Protein AF-A0A1U9VIG8-F1 (afdb_monomer)

Secondary structure (DSSP, 8-state):
-GGGHHHHHHHHHHHHHHHHHHTTTTGGGG--TTS---GGGGGGS-SS--TTHHHHTTSS-GGGSSSHHHHHHHHHHHHHHSTTHHHHHTTT-EE--TTT-EEEEEEEETTEEEEEEESSSEEEEEEETTEEEEEEPPEE----

Solvent-accessible surface area (backbone atoms only — not comparable to full-atom values): 7941 Å² total; per-residue (Å²): 99,72,88,54,42,66,59,51,52,52,53,45,51,52,44,28,52,46,25,64,76,74,35,33,87,57,54,56,79,58,35,49,98,75,33,38,59,49,80,92,52,36,42,42,33,52,90,90,50,42,34,46,41,34,28,74,72,63,77,40,65,54,77,32,60,76,41,75,69,39,33,43,52,37,24,26,50,36,27,68,75,36,42,22,34,22,48,44,40,71,82,60,28,41,76,67,50,77,89,57,48,42,81,77,44,80,45,81,55,101,66,37,39,37,42,33,34,42,45,85,47,39,35,40,39,38,38,38,95,90,47,76,47,78,48,66,55,45,72,28,81,78,86,126

Organism: NCBI:txid1944648

Foldseek 3Di:
DAVCQVVLVVVVVVQLVCQLPPNLLCQQVQADPQQAGPPVCCQLDDPPDHLQCCLVVPVDPVCCVVDPVSSSVSSSVSSNVQGSVSVQAPPVADEDDVVQKDWPDADDDPAWTWTWMDGPKIWTWIAHPVGTDIDMHDHYHDPD

InterPro domains:
  IPR055762 Protein of unknown function DUF7338 [PF24027] (2-139)

Nearest PDB structures (foldseek):
  6cad-assembly1_A  TM=4.623E-01  e=8.131E-01  Homo sapiens
  8bgm-assembly2_C  TM=2.753E-01  e=4.575E+00  Paraclostridium bifermentans
  8bgm-assembly1_A  TM=3.068E-01  e=9.017E+00  Paraclostridium bifermentans

Mean predicted aligned error: 4.52 Å

Structure (mmCIF, N/CA/C/O backbone):
data_AF-A0A1U9VIG8-F1
#
_entry.id   AF-A0A1U9VIG8-F1
#
loop_
_atom_site.group_PDB
_atom_site.id
_atom_site.type_symbol
_atom_site.label_atom_id
_atom_site.label_alt_id
_atom_site.label_comp_id
_atom_site.label_asym_id
_atom_site.label_entity_id
_atom_site.label_seq_id
_atom_site.pdbx_PDB_ins_code
_atom_site.Cartn_x
_atom_site.Cartn_y
_atom_site.Cartn_z
_atom_site.occupancy
_atom_site.B_iso_or_equiv
_atom_site.auth_seq_id
_atom_site.auth_comp_id
_atom_site.auth_asym_id
_atom_site.auth_atom_id
_at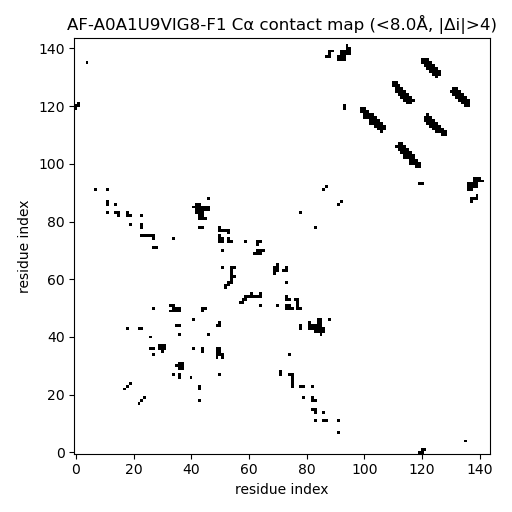om_site.pdbx_PDB_model_num
ATOM 1 N N . MET A 1 1 ? 6.370 3.040 -20.674 1.00 68.81 1 MET A N 1
ATOM 2 C CA . MET A 1 1 ? 6.014 3.049 -19.236 1.00 68.81 1 MET A CA 1
ATOM 3 C C . MET A 1 1 ? 7.097 3.664 -18.353 1.00 68.81 1 MET A C 1
ATOM 5 O O . MET A 1 1 ? 6.769 4.534 -17.566 1.00 68.81 1 MET A O 1
ATOM 9 N N . VAL A 1 2 ? 8.384 3.326 -18.514 1.00 77.25 2 VAL A N 1
ATOM 10 C CA . VAL A 1 2 ? 9.472 3.877 -17.665 1.00 77.25 2 VAL A CA 1
ATOM 11 C C . VAL A 1 2 ? 9.514 5.417 -17.613 1.00 77.25 2 VAL A C 1
ATOM 13 O O . VAL A 1 2 ? 9.652 5.980 -16.534 1.00 77.25 2 VAL A O 1
ATOM 16 N N . ILE A 1 3 ? 9.311 6.107 -18.744 1.00 83.38 3 ILE A N 1
ATOM 17 C CA . ILE A 1 3 ? 9.362 7.584 -18.818 1.00 83.38 3 ILE A CA 1
ATOM 18 C C . ILE 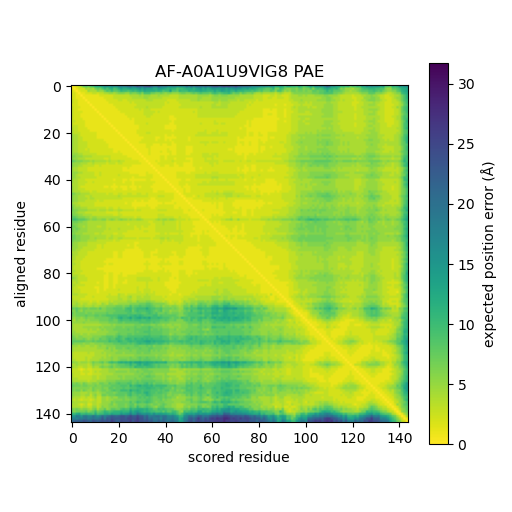A 1 3 ? 8.262 8.258 -17.978 1.00 83.38 3 ILE A C 1
ATOM 20 O O . ILE A 1 3 ? 8.490 9.332 -17.432 1.00 83.38 3 ILE A O 1
ATOM 24 N N . VAL A 1 4 ? 7.089 7.629 -17.830 1.00 87.31 4 VAL A N 1
ATOM 25 C CA . VAL A 1 4 ? 5.983 8.188 -17.028 1.00 87.31 4 VAL A CA 1
ATOM 26 C C . VAL A 1 4 ? 6.103 7.864 -15.537 1.00 87.31 4 VAL A C 1
ATOM 28 O O . VAL A 1 4 ? 5.344 8.408 -14.738 1.00 87.31 4 VAL A O 1
ATOM 31 N N . TYR A 1 5 ? 7.074 7.032 -15.136 1.00 89.12 5 TYR A N 1
ATOM 32 C CA . TYR A 1 5 ? 7.259 6.630 -13.740 1.00 89.12 5 TYR A CA 1
ATOM 33 C C . TYR A 1 5 ? 7.363 7.813 -12.771 1.00 89.12 5 TYR A C 1
ATOM 35 O O . TYR A 1 5 ? 6.666 7.785 -11.760 1.00 89.12 5 TYR A O 1
ATOM 43 N N . PRO A 1 6 ? 8.145 8.882 -13.045 1.00 92.12 6 PRO A N 1
ATOM 44 C CA . PRO A 1 6 ? 8.243 10.003 -12.112 1.00 92.12 6 PRO A CA 1
ATOM 45 C C . PRO A 1 6 ? 6.900 10.708 -11.884 1.00 92.12 6 PRO A C 1
ATOM 47 O O . PRO A 1 6 ? 6.611 11.132 -10.767 1.00 92.12 6 PRO A O 1
ATOM 50 N N . ALA A 1 7 ? 6.050 10.787 -12.914 1.00 93.38 7 ALA A N 1
ATOM 51 C CA . ALA A 1 7 ? 4.706 11.340 -12.779 1.00 93.38 7 ALA A CA 1
ATOM 52 C C . ALA A 1 7 ? 3.810 10.439 -11.911 1.00 93.38 7 ALA A C 1
ATOM 54 O O . ALA A 1 7 ? 3.068 10.945 -11.073 1.00 93.38 7 ALA A O 1
ATOM 55 N N . TYR A 1 8 ? 3.917 9.112 -12.049 1.00 93.31 8 TYR A N 1
ATOM 56 C CA . TYR A 1 8 ? 3.205 8.160 -11.187 1.00 93.31 8 TYR A CA 1
ATOM 57 C C . TYR A 1 8 ? 3.703 8.188 -9.744 1.00 93.31 8 TYR A C 1
ATOM 59 O O . TYR A 1 8 ? 2.888 8.135 -8.829 1.00 93.31 8 TYR A O 1
ATOM 67 N N . VAL A 1 9 ? 5.010 8.349 -9.526 1.00 93.31 9 VAL A N 1
ATOM 68 C CA . VAL A 1 9 ? 5.575 8.557 -8.187 1.00 93.31 9 VAL A CA 1
ATOM 69 C C . VAL A 1 9 ? 4.989 9.819 -7.562 1.00 93.31 9 VAL A C 1
ATOM 71 O O . VAL A 1 9 ? 4.522 9.768 -6.429 1.00 93.31 9 VAL A O 1
ATOM 74 N N . LEU A 1 10 ? 4.942 10.935 -8.294 1.00 95.25 10 LEU A N 1
ATOM 75 C CA . LEU A 1 10 ? 4.340 12.166 -7.784 1.00 95.25 10 LEU A CA 1
ATOM 76 C C . LEU A 1 10 ? 2.849 11.980 -7.460 1.00 95.25 10 LEU A C 1
ATOM 78 O O . LEU A 1 10 ? 2.407 12.378 -6.386 1.00 95.25 10 LEU A O 1
ATOM 82 N N . ALA A 1 11 ? 2.082 11.339 -8.346 1.00 95.88 11 ALA A N 1
ATOM 83 C CA . ALA A 1 11 ? 0.668 11.049 -8.109 1.00 95.88 11 ALA A CA 1
ATOM 84 C C . ALA A 1 11 ? 0.451 10.145 -6.879 1.00 95.88 11 ALA A C 1
ATOM 86 O O . ALA A 1 11 ? -0.439 10.411 -6.073 1.00 95.88 11 ALA A O 1
ATOM 87 N N . SER A 1 12 ? 1.282 9.114 -6.706 1.00 95.56 12 SER A N 1
ATOM 88 C CA . SER A 1 12 ? 1.273 8.219 -5.541 1.00 95.56 12 SER A CA 1
ATOM 89 C C . SER A 1 12 ? 1.616 8.964 -4.247 1.00 95.56 12 SER A C 1
ATOM 91 O O . SER A 1 12 ? 0.908 8.827 -3.249 1.00 95.56 12 SER A O 1
ATOM 93 N N . LEU A 1 13 ? 2.634 9.833 -4.261 1.00 96.31 13 LEU A N 1
ATOM 94 C CA . LEU A 1 13 ? 3.012 10.648 -3.102 1.00 96.31 13 LEU A CA 1
ATOM 95 C C . LEU A 1 13 ? 1.908 11.635 -2.706 1.00 96.31 13 LEU A C 1
ATOM 97 O O . LEU A 1 13 ? 1.630 11.791 -1.518 1.00 96.31 13 LEU A O 1
ATOM 101 N N . LEU A 1 14 ? 1.249 12.270 -3.678 1.00 98.00 14 LEU A N 1
ATOM 102 C CA 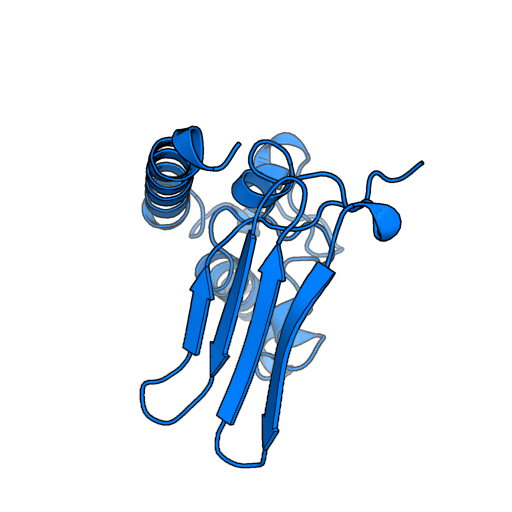. LEU A 1 14 ? 0.116 13.162 -3.419 1.00 98.00 14 LEU A CA 1
ATOM 103 C C . LEU A 1 14 ? -1.076 12.403 -2.823 1.00 98.00 14 LEU A C 1
ATOM 105 O O . LEU A 1 14 ? -1.665 12.865 -1.847 1.00 98.00 14 LEU A O 1
ATOM 109 N N . ALA A 1 15 ? -1.401 11.223 -3.356 1.00 97.81 15 ALA A N 1
ATOM 110 C CA . ALA A 1 15 ? -2.460 10.374 -2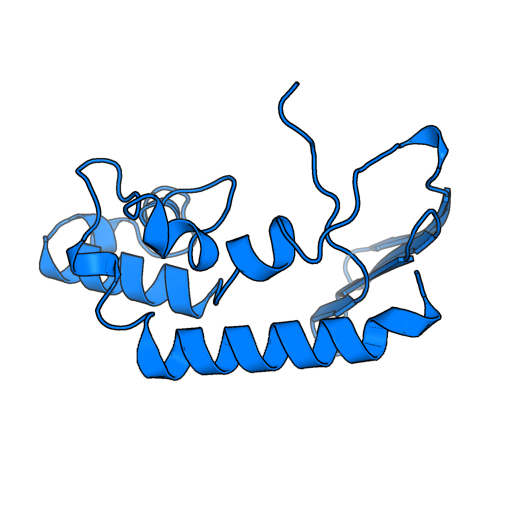.812 1.00 97.81 15 ALA A CA 1
ATOM 111 C C . ALA A 1 15 ? -2.122 9.849 -1.409 1.00 97.81 15 ALA A C 1
ATOM 113 O O . ALA A 1 15 ? -2.982 9.843 -0.531 1.00 97.81 15 ALA A O 1
ATOM 114 N N . THR A 1 16 ? -0.862 9.477 -1.173 1.00 97.69 16 THR A N 1
ATOM 115 C CA . THR A 1 16 ? -0.348 9.080 0.143 1.00 97.69 16 THR A CA 1
ATOM 116 C C . THR A 1 16 ? -0.493 10.218 1.145 1.00 97.69 16 THR A C 1
ATOM 118 O O . THR A 1 16 ? -1.050 10.020 2.224 1.00 97.69 16 THR A O 1
ATOM 121 N N . LEU A 1 17 ? -0.048 11.425 0.786 1.00 98.38 17 LEU A N 1
ATOM 122 C CA . LEU A 1 17 ? -0.170 12.607 1.635 1.00 98.38 17 LEU A CA 1
ATOM 123 C C . LEU A 1 17 ? -1.639 12.906 1.954 1.00 98.38 17 LEU A C 1
ATOM 125 O O . LEU A 1 17 ? -1.987 13.118 3.115 1.00 98.38 17 LEU A O 1
ATOM 129 N N . PHE A 1 18 ? -2.507 12.864 0.941 1.00 98.44 18 PHE A N 1
ATOM 130 C CA . PHE A 1 18 ? -3.943 13.033 1.125 1.00 98.44 18 PHE A CA 1
ATOM 131 C C . PHE A 1 18 ? -4.527 11.969 2.064 1.00 98.44 18 PHE A C 1
ATOM 133 O O . PHE A 1 18 ? -5.251 12.315 2.992 1.00 98.44 18 PHE A O 1
ATOM 140 N N . ALA A 1 19 ? -4.176 10.693 1.894 1.00 98.31 19 ALA A N 1
ATOM 141 C CA . ALA A 1 19 ? -4.655 9.615 2.755 1.00 98.31 19 ALA A CA 1
ATOM 142 C C . ALA A 1 19 ? -4.237 9.822 4.220 1.00 98.31 19 ALA A C 1
ATOM 144 O O . ALA A 1 19 ? -5.074 9.799 5.124 1.00 98.31 19 ALA A O 1
ATOM 145 N N . VAL A 1 20 ? -2.951 10.096 4.445 1.00 98.25 20 VAL A N 1
ATOM 146 C CA . VAL A 1 20 ? -2.341 10.290 5.770 1.00 98.25 20 VAL A CA 1
ATOM 147 C C . VAL A 1 20 ? -2.953 11.478 6.515 1.00 98.25 20 VAL A C 1
ATOM 149 O O . VAL A 1 20 ? -3.180 11.383 7.722 1.00 98.25 20 VAL A O 1
ATOM 152 N N . VAL A 1 21 ? -3.229 12.583 5.817 1.00 98.38 21 VAL A N 1
ATOM 153 C CA . VAL A 1 21 ? -3.747 13.820 6.427 1.00 98.38 21 VAL A CA 1
ATOM 154 C C . VAL A 1 21 ? -5.272 13.810 6.534 1.00 98.38 21 VAL A C 1
ATOM 156 O O . VAL A 1 21 ? -5.827 14.215 7.555 1.00 98.38 21 VAL A O 1
ATOM 159 N N . ALA A 1 22 ? -5.964 13.361 5.490 1.00 98.19 22 ALA A N 1
ATOM 160 C CA . ALA A 1 22 ? -7.390 13.608 5.325 1.00 98.19 22 ALA A CA 1
ATOM 161 C C . ALA A 1 22 ? -8.277 12.374 5.494 1.00 98.19 22 ALA A C 1
ATOM 163 O O . ALA A 1 22 ? -9.480 12.565 5.617 1.00 98.19 22 ALA A O 1
ATOM 164 N N . VAL A 1 23 ? -7.750 11.142 5.491 1.00 98.38 23 VAL A N 1
ATOM 165 C CA . VAL A 1 23 ? -8.587 9.923 5.414 1.00 98.38 23 VAL A CA 1
ATOM 166 C C . VAL A 1 23 ? -8.320 8.934 6.548 1.00 98.38 23 VAL A C 1
ATOM 168 O O . VAL A 1 23 ? -9.256 8.489 7.216 1.00 98.38 23 VAL A O 1
ATOM 171 N N . ASN A 1 24 ? -7.055 8.591 6.792 1.00 98.50 24 ASN A N 1
ATOM 172 C CA . ASN A 1 24 ? -6.664 7.432 7.600 1.00 98.50 24 ASN A CA 1
ATOM 173 C C . ASN A 1 24 ? -7.190 7.454 9.044 1.00 98.50 24 ASN A C 1
ATOM 175 O O . ASN A 1 24 ? -7.412 6.398 9.633 1.00 98.50 24 ASN A O 1
ATOM 179 N N . TRP A 1 25 ? -7.396 8.641 9.615 1.00 97.94 25 TRP A N 1
ATOM 180 C CA . TRP A 1 25 ? -7.791 8.804 11.012 1.00 97.94 25 TRP A CA 1
ATOM 181 C C . TRP A 1 25 ? -9.298 8.646 11.266 1.00 97.94 25 TRP A C 1
ATOM 183 O O . TRP A 1 25 ? -9.670 8.414 12.411 1.00 97.94 25 TRP A O 1
ATOM 193 N N . TRP A 1 26 ? -10.167 8.730 10.247 1.00 98.38 26 TRP A N 1
ATOM 194 C CA . TRP A 1 26 ? -11.624 8.565 10.419 1.00 98.38 26 TRP A CA 1
ATOM 195 C C . TRP A 1 26 ? -12.233 7.458 9.564 1.00 98.38 26 TRP A C 1
ATOM 197 O O . TRP A 1 26 ? -13.232 6.871 9.978 1.00 98.38 26 TRP A O 1
ATOM 207 N N . ALA A 1 27 ? -11.652 7.136 8.403 1.00 98.38 27 ALA A N 1
ATOM 208 C CA . ALA A 1 27 ? -12.200 6.132 7.490 1.00 98.38 27 ALA A CA 1
ATOM 209 C C . ALA A 1 27 ? -12.556 4.793 8.170 1.00 98.38 27 ALA A C 1
ATOM 211 O O . ALA A 1 27 ? -13.616 4.246 7.850 1.00 98.38 27 ALA A O 1
ATOM 212 N N . PRO A 1 28 ? -11.785 4.286 9.158 1.00 98.38 28 PRO A N 1
ATOM 213 C CA . PRO A 1 28 ? -12.126 3.048 9.859 1.00 98.38 28 PRO A CA 1
ATOM 214 C C . PRO A 1 28 ? -13.471 3.038 10.600 1.00 98.38 28 PRO A C 1
ATOM 216 O O . PRO A 1 28 ? -13.970 1.955 10.907 1.00 98.38 28 PRO A O 1
ATOM 219 N N . LEU A 1 29 ? -14.077 4.202 10.871 1.00 98.25 29 LEU A N 1
ATOM 220 C CA . LEU A 1 29 ? -15.439 4.301 11.421 1.00 98.25 29 LEU A CA 1
ATOM 221 C C . LEU A 1 29 ? -16.501 3.750 10.461 1.00 98.25 29 LEU A C 1
ATOM 223 O O . LEU A 1 29 ? -17.598 3.412 10.889 1.00 98.25 29 LEU A O 1
ATOM 227 N N . THR A 1 30 ? -16.182 3.671 9.169 1.00 98.19 30 THR A N 1
ATOM 228 C CA . THR A 1 30 ? -17.097 3.223 8.110 1.00 98.19 30 THR A CA 1
ATOM 229 C C . THR A 1 30 ? -16.931 1.748 7.747 1.00 98.19 30 THR A C 1
ATOM 231 O O . THR A 1 30 ? -17.600 1.269 6.833 1.00 98.19 30 THR A O 1
ATOM 234 N N . CYS A 1 31 ? -16.025 1.031 8.421 1.00 97.44 31 CYS A N 1
ATOM 235 C CA . CYS A 1 31 ? -15.788 -0.379 8.144 1.00 97.44 31 CYS A CA 1
ATOM 236 C C . CYS A 1 31 ? -17.013 -1.236 8.467 1.00 97.44 31 CYS A C 1
ATOM 238 O O . CYS A 1 31 ? -17.664 -1.044 9.493 1.00 97.44 31 CYS A O 1
ATOM 240 N N . ASP A 1 32 ? -17.238 -2.249 7.638 1.00 97.38 32 ASP A N 1
ATOM 241 C CA . ASP A 1 32 ? -18.167 -3.333 7.940 1.00 97.38 32 ASP A CA 1
ATOM 242 C C . ASP A 1 32 ? -17.630 -4.280 9.042 1.00 97.38 32 ASP A C 1
ATOM 244 O O . ASP A 1 32 ? -16.524 -4.118 9.587 1.00 97.38 32 ASP A O 1
ATOM 248 N N . ASP A 1 33 ? -18.410 -5.319 9.344 1.00 95.31 33 ASP A N 1
ATOM 249 C CA . ASP A 1 33 ? -18.078 -6.343 10.343 1.00 95.31 33 ASP A CA 1
ATOM 250 C C . ASP A 1 33 ? -16.827 -7.167 9.995 1.00 95.31 33 ASP A C 1
ATOM 252 O O . ASP A 1 33 ? -16.196 -7.755 10.876 1.00 95.31 33 ASP A O 1
ATOM 256 N N . GLN A 1 34 ? -16.426 -7.188 8.722 1.00 96.00 34 GLN A N 1
ATOM 257 C CA . GLN A 1 34 ? -15.220 -7.862 8.236 1.00 96.00 34 GLN A CA 1
ATOM 258 C C . GLN A 1 34 ? -13.985 -6.941 8.243 1.00 96.00 34 GLN A C 1
ATOM 260 O O . GLN A 1 34 ? -12.892 -7.361 7.851 1.00 96.00 34 GLN A O 1
ATOM 265 N N . GLY A 1 35 ? -14.131 -5.693 8.704 1.00 97.25 35 GLY A N 1
ATOM 266 C CA . GLY A 1 35 ? -13.047 -4.711 8.778 1.00 97.25 35 GLY A CA 1
ATOM 267 C C . GLY A 1 35 ? -12.742 -4.056 7.437 1.00 97.25 35 GLY A C 1
ATOM 268 O O . GLY A 1 35 ? -11.623 -3.607 7.198 1.00 97.25 35 GLY A O 1
ATOM 269 N N . ASN A 1 36 ? -13.726 -4.026 6.553 1.00 98.38 36 ASN A N 1
ATOM 270 C CA . ASN A 1 36 ? -13.598 -3.691 5.151 1.00 98.38 36 ASN A CA 1
ATOM 271 C C . ASN A 1 36 ? -14.249 -2.317 4.895 1.00 98.38 36 ASN A C 1
ATOM 273 O O . ASN A 1 36 ? -15.378 -2.073 5.312 1.00 98.38 36 ASN A O 1
ATOM 277 N N . LEU A 1 37 ? -13.545 -1.403 4.220 1.00 98.38 37 LEU A N 1
ATOM 278 C CA . LEU A 1 37 ? -14.059 -0.071 3.880 1.00 98.38 37 LEU A CA 1
ATOM 279 C C . LEU A 1 37 ? -15.171 -0.150 2.815 1.00 98.38 37 LEU A C 1
ATOM 281 O O . LEU A 1 37 ? -15.177 -1.074 1.988 1.00 98.38 37 LEU A O 1
ATOM 285 N N . PRO A 1 38 ? -16.098 0.824 2.759 1.00 97.75 38 PRO A N 1
ATOM 286 C CA . PRO A 1 38 ? -17.085 0.894 1.688 1.00 97.75 38 PRO A CA 1
ATOM 287 C C . PRO A 1 38 ? -16.400 1.102 0.332 1.00 97.75 38 PRO A C 1
ATOM 289 O O . PRO A 1 38 ? -15.299 1.647 0.251 1.00 97.75 38 PRO A O 1
ATOM 292 N N . ARG A 1 39 ? -17.062 0.691 -0.759 1.00 95.75 39 ARG A N 1
ATOM 293 C CA . ARG A 1 39 ? -16.482 0.673 -2.120 1.00 95.75 39 ARG A CA 1
ATOM 294 C C . ARG A 1 39 ? -15.789 1.978 -2.527 1.00 95.75 39 ARG A C 1
ATOM 296 O O . ARG A 1 39 ? -14.711 1.935 -3.102 1.00 95.75 39 ARG A O 1
ATOM 303 N N . TRP A 1 40 ? -16.371 3.127 -2.201 1.00 95.75 40 TRP A N 1
ATOM 304 C CA . TRP A 1 40 ? -15.819 4.435 -2.565 1.00 95.75 40 TRP A CA 1
ATOM 305 C C . TRP A 1 40 ? -14.550 4.816 -1.779 1.00 95.75 40 TRP A C 1
ATOM 307 O O . TRP A 1 40 ? -13.783 5.650 -2.247 1.00 95.75 40 TRP A O 1
ATOM 317 N N . LEU A 1 41 ? -14.284 4.176 -0.634 1.00 97.56 41 LEU A N 1
ATOM 318 C CA . LEU A 1 41 ? -13.047 4.325 0.144 1.00 97.56 41 LEU A CA 1
ATOM 319 C C . LEU A 1 41 ? -12.024 3.220 -0.135 1.00 97.56 41 LEU A C 1
ATOM 321 O O . LEU A 1 41 ? -10.957 3.201 0.481 1.00 97.56 41 LEU A O 1
ATOM 325 N N . ARG A 1 42 ? -12.301 2.303 -1.069 1.00 95.75 42 ARG A N 1
ATOM 326 C CA . ARG A 1 42 ? -11.399 1.174 -1.317 1.00 95.75 42 ARG A CA 1
ATOM 327 C C . ARG A 1 42 ? -10.025 1.574 -1.804 1.00 95.75 42 ARG A C 1
ATOM 329 O O . ARG A 1 42 ? -9.077 0.858 -1.516 1.00 95.75 42 ARG A O 1
ATOM 336 N N . TRP A 1 43 ? -9.900 2.738 -2.434 1.00 96.38 43 TRP A N 1
ATOM 337 C CA . TRP A 1 43 ? -8.623 3.340 -2.827 1.00 96.38 43 TRP A CA 1
ATOM 338 C C . TRP A 1 43 ? -7.612 3.434 -1.676 1.00 96.38 43 TRP A C 1
ATOM 340 O O . TRP A 1 43 ? -6.407 3.392 -1.906 1.00 96.38 43 TRP A O 1
ATOM 350 N N . PHE A 1 44 ? -8.089 3.527 -0.434 1.00 97.38 44 PHE A N 1
ATOM 351 C CA . PHE A 1 44 ? -7.248 3.646 0.756 1.00 97.38 44 PHE A CA 1
ATOM 352 C C . PHE A 1 44 ? -6.962 2.311 1.436 1.00 97.38 44 PHE A C 1
ATOM 354 O O . PHE A 1 44 ? -6.110 2.246 2.315 1.00 97.38 44 PHE A O 1
ATOM 361 N N . GLN A 1 45 ? -7.648 1.247 1.027 1.00 97.12 45 GLN A N 1
ATOM 362 C CA . GLN A 1 45 ? -7.452 -0.083 1.571 1.00 97.12 45 GLN A CA 1
ATOM 363 C C . GLN A 1 45 ? -6.459 -0.890 0.728 1.00 97.12 45 GLN A C 1
ATOM 365 O O . GLN A 1 45 ? -6.357 -0.714 -0.484 1.00 97.12 45 GLN A O 1
ATOM 370 N N . THR A 1 46 ? -5.759 -1.819 1.373 1.00 95.25 46 THR A N 1
ATOM 371 C CA . THR A 1 46 ? -5.093 -2.955 0.725 1.00 95.25 46 THR A CA 1
ATOM 372 C C . THR A 1 46 ? -6.074 -3.765 -0.133 1.00 95.25 46 THR A C 1
ATOM 374 O O . THR A 1 46 ? -7.246 -3.910 0.217 1.00 95.25 46 THR A O 1
ATOM 377 N N . PHE A 1 47 ? -5.607 -4.286 -1.269 1.00 92.19 47 PHE A N 1
ATOM 378 C CA . PHE A 1 47 ? -6.458 -5.043 -2.199 1.00 92.19 47 PHE A CA 1
ATOM 379 C C . PHE A 1 47 ? -6.736 -6.476 -1.713 1.00 92.19 47 PHE A C 1
ATOM 381 O O . PHE A 1 47 ? -7.780 -7.039 -2.027 1.00 92.19 47 PHE A O 1
ATOM 388 N N . ASP A 1 48 ? -5.812 -7.035 -0.936 1.00 92.44 48 ASP A N 1
ATOM 389 C CA . ASP A 1 48 ? -5.728 -8.431 -0.498 1.00 92.44 48 ASP A CA 1
ATOM 390 C C . ASP A 1 48 ? -6.120 -8.646 0.972 1.00 92.44 48 ASP A C 1
ATOM 392 O O . ASP A 1 48 ? -6.363 -9.774 1.392 1.00 92.44 48 ASP A O 1
ATOM 396 N N . ALA A 1 49 ? -6.207 -7.572 1.757 1.00 95.62 49 ALA A N 1
ATOM 397 C CA . ALA A 1 49 ? -6.433 -7.640 3.198 1.00 95.62 49 ALA A CA 1
ATOM 398 C C . ALA A 1 49 ? -7.455 -6.606 3.692 1.00 95.62 49 ALA A C 1
ATOM 400 O O . ALA A 1 49 ? -7.550 -5.490 3.164 1.00 95.62 49 ALA A O 1
ATOM 401 N N . SER A 1 50 ? -8.201 -6.962 4.745 1.00 97.44 50 SER A N 1
ATOM 402 C CA . SER A 1 50 ? -9.036 -6.017 5.499 1.00 97.44 50 SER A CA 1
ATOM 403 C C . SER A 1 50 ? -8.207 -5.202 6.492 1.00 97.44 50 SER A C 1
ATOM 405 O O . SER A 1 50 ? -7.054 -5.525 6.764 1.00 97.44 50 SER A O 1
ATOM 407 N N . LEU A 1 51 ? -8.776 -4.138 7.065 1.00 98.12 51 LEU A N 1
ATOM 408 C CA . LEU A 1 51 ? -8.061 -3.323 8.055 1.00 98.12 51 LEU A CA 1
ATOM 409 C C . LEU A 1 51 ? -7.840 -4.084 9.375 1.00 98.12 51 LEU A C 1
ATOM 411 O O . LEU A 1 51 ? -7.037 -3.655 10.201 1.00 98.12 51 LEU A O 1
ATOM 415 N N . ASP A 1 52 ? -8.531 -5.210 9.573 1.00 98.12 52 ASP A N 1
ATOM 416 C CA . ASP A 1 52 ? -8.328 -6.089 10.725 1.00 98.12 52 ASP A CA 1
ATOM 417 C C . ASP A 1 52 ? -7.117 -7.024 10.562 1.00 98.12 52 ASP A C 1
ATOM 419 O O . ASP A 1 52 ? -6.661 -7.587 11.557 1.00 98.12 52 ASP A O 1
ATOM 423 N N . ALA A 1 53 ? -6.543 -7.135 9.355 1.00 97.19 53 ALA A N 1
ATOM 424 C CA . ALA A 1 53 ? -5.339 -7.928 9.087 1.00 97.19 53 ALA A CA 1
ATOM 425 C C . ALA A 1 53 ? -4.184 -7.572 10.031 1.00 97.19 53 ALA A C 1
ATOM 427 O O . ALA A 1 53 ? -3.459 -8.446 10.494 1.00 97.19 53 ALA A O 1
ATOM 428 N N . GLY A 1 54 ? -4.062 -6.293 10.410 1.00 95.25 54 GLY A N 1
ATOM 429 C CA . GLY A 1 54 ? -3.030 -5.837 11.337 1.00 95.25 54 GLY A CA 1
ATOM 430 C C . GLY A 1 54 ? -2.957 -6.671 12.619 1.00 95.25 54 GLY A C 1
ATOM 431 O O . GLY A 1 54 ? -1.886 -7.154 12.981 1.00 95.25 54 GLY A O 1
ATOM 432 N N . TRP A 1 55 ? -4.092 -6.864 13.293 1.00 97.06 55 TRP A N 1
ATOM 433 C CA . TRP A 1 55 ? -4.146 -7.605 14.556 1.00 97.06 55 TRP A CA 1
ATOM 434 C C . TRP A 1 55 ? -4.491 -9.088 14.370 1.00 97.06 55 TRP A C 1
ATOM 436 O O . TRP A 1 55 ? -4.107 -9.891 15.217 1.00 97.06 55 TRP A O 1
ATOM 446 N N . ARG A 1 56 ? -5.183 -9.470 13.287 1.00 97.19 56 ARG A N 1
ATOM 447 C CA . ARG A 1 56 ? -5.504 -10.878 12.989 1.00 97.19 56 ARG A CA 1
ATOM 448 C C . ARG A 1 56 ? -4.284 -11.668 12.523 1.00 97.19 56 ARG A C 1
ATOM 450 O O . ARG A 1 56 ? -4.093 -12.793 12.974 1.00 97.19 56 ARG A O 1
ATOM 457 N N . ASP A 1 57 ? -3.431 -11.048 11.713 1.00 96.25 57 ASP A N 1
ATOM 458 C CA . ASP A 1 57 ? -2.336 -11.731 11.012 1.00 96.25 57 ASP A CA 1
ATOM 459 C C . ASP A 1 57 ? -0.971 -11.498 11.688 1.00 96.25 57 ASP A C 1
ATOM 461 O O . ASP A 1 57 ? 0.075 -11.861 11.156 1.00 96.25 57 ASP A O 1
ATOM 465 N N . GLY A 1 58 ? -0.967 -10.892 12.881 1.00 93.12 58 GLY A N 1
ATOM 466 C CA . GLY A 1 58 ? 0.223 -10.775 13.728 1.00 93.12 58 GLY A CA 1
ATOM 467 C C . GLY A 1 58 ? 1.168 -9.616 13.396 1.00 93.12 58 GLY A C 1
ATOM 468 O O . GLY A 1 58 ? 2.304 -9.617 13.866 1.00 93.12 58 GLY A O 1
ATOM 469 N N . TYR A 1 59 ? 0.729 -8.604 12.637 1.00 92.75 59 TYR A N 1
ATOM 470 C CA . TYR A 1 59 ? 1.524 -7.382 12.423 1.00 92.75 59 TYR A CA 1
ATOM 471 C C . TYR A 1 59 ? 1.573 -6.481 13.666 1.00 92.75 59 TYR A C 1
ATOM 473 O O . TYR A 1 59 ? 2.528 -5.729 13.851 1.00 92.75 59 TYR A O 1
ATOM 481 N N . ILE A 1 60 ? 0.544 -6.555 14.510 1.00 96.31 60 ILE A N 1
ATOM 482 C CA . ILE A 1 60 ? 0.486 -5.995 15.864 1.00 96.31 60 ILE A CA 1
ATOM 483 C C . ILE A 1 60 ? -0.120 -7.035 16.815 1.00 96.31 60 ILE A C 1
ATOM 485 O O . ILE A 1 60 ? -0.649 -8.058 16.381 1.00 96.31 60 ILE A O 1
ATOM 489 N N . ALA A 1 61 ? -0.047 -6.787 18.125 1.00 97.38 61 ALA A N 1
ATOM 490 C CA . ALA A 1 61 ? -0.570 -7.719 19.120 1.00 97.38 61 ALA A CA 1
ATOM 491 C C . ALA A 1 61 ? -2.075 -7.985 18.923 1.00 97.38 61 ALA A C 1
ATOM 493 O O . ALA A 1 61 ? -2.860 -7.047 18.775 1.00 97.38 61 ALA A O 1
ATOM 494 N N . GLN A 1 62 ? -2.485 -9.257 19.007 1.00 97.38 62 GLN A N 1
ATOM 495 C CA . GLN A 1 62 ? -3.886 -9.673 18.836 1.00 97.38 62 GLN A CA 1
ATOM 496 C C . GLN A 1 62 ? -4.851 -8.951 19.785 1.00 97.38 62 GLN A C 1
ATOM 498 O O . GLN A 1 62 ? -5.989 -8.684 19.411 1.00 97.38 62 GLN A O 1
ATOM 503 N N . SER A 1 63 ? -4.374 -8.544 20.967 1.00 97.62 63 SER A N 1
ATOM 504 C CA . SER A 1 63 ? -5.159 -7.813 21.970 1.00 97.62 63 SER A CA 1
ATOM 505 C C . SER A 1 63 ? -5.665 -6.440 21.510 1.00 97.62 63 SER A C 1
ATOM 507 O O . SER A 1 63 ? -6.467 -5.786 22.188 1.00 97.62 63 SER A O 1
ATOM 509 N N . TRP A 1 64 ? -5.207 -5.973 20.346 1.00 97.75 64 TRP A N 1
ATOM 510 C CA . TRP A 1 64 ? -5.760 -4.805 19.678 1.00 97.75 64 TRP A CA 1
ATOM 511 C C . TRP A 1 64 ? -7.146 -5.076 19.063 1.00 97.75 64 TRP A C 1
ATOM 513 O O . TRP A 1 64 ? -7.884 -4.132 18.811 1.00 97.75 64 TRP A O 1
ATOM 523 N N . GLY A 1 65 ? -7.547 -6.335 18.867 1.00 96.69 65 GLY A N 1
ATOM 524 C CA . GLY A 1 65 ? -8.883 -6.713 18.392 1.00 96.69 65 GLY A CA 1
ATOM 525 C C . GLY A 1 65 ? -9.966 -6.786 19.480 1.00 96.69 65 GLY A C 1
ATOM 526 O O . GLY A 1 65 ? -11.157 -6.817 19.142 1.00 96.69 65 GLY A O 1
ATOM 527 N N . ASP A 1 66 ? -9.562 -6.788 20.758 1.00 97.44 66 ASP A N 1
ATOM 528 C CA . ASP A 1 66 ? -10.398 -7.159 21.914 1.00 97.44 66 ASP A CA 1
ATOM 529 C C . ASP A 1 66 ? -11.542 -6.184 22.202 1.00 97.44 66 ASP A C 1
ATOM 531 O O . ASP A 1 66 ? -12.610 -6.582 22.660 1.00 97.44 66 ASP A O 1
ATOM 535 N N . THR A 1 67 ? -11.324 -4.889 21.964 1.00 97.94 67 THR A N 1
ATOM 536 C CA . THR A 1 67 ? -12.307 -3.843 22.273 1.00 97.94 67 THR A CA 1
ATOM 537 C C . THR A 1 67 ? -12.582 -2.973 21.052 1.00 97.94 67 THR A C 1
ATOM 539 O O . THR A 1 67 ? -11.696 -2.814 20.208 1.00 97.94 67 THR A O 1
ATOM 542 N N . PRO A 1 68 ? -13.773 -2.351 20.945 1.00 97.25 68 PRO A N 1
ATOM 543 C CA . PRO A 1 68 ? -14.100 -1.487 19.810 1.00 97.25 68 PRO A CA 1
ATOM 544 C C . PRO A 1 68 ? -13.083 -0.361 19.590 1.00 97.25 68 PRO A C 1
ATOM 546 O O . PRO A 1 68 ? -12.664 -0.119 18.460 1.00 97.25 68 PRO A O 1
ATOM 549 N N . LEU A 1 69 ? -12.624 0.282 20.671 1.00 97.88 69 LEU A N 1
ATOM 550 C CA . LEU A 1 69 ? -11.633 1.357 20.594 1.00 97.88 69 LEU A CA 1
ATOM 551 C C . LEU A 1 69 ? -10.273 0.849 20.106 1.00 97.88 69 LEU A C 1
ATOM 553 O O . LEU A 1 69 ? -9.669 1.462 19.228 1.00 97.88 69 LEU A O 1
ATOM 557 N N . ARG A 1 70 ? -9.784 -0.275 20.644 1.00 98.12 70 ARG A N 1
ATOM 558 C CA . ARG A 1 70 ? -8.507 -0.842 20.195 1.00 98.12 70 ARG A CA 1
ATOM 559 C C . ARG A 1 70 ? -8.582 -1.303 18.745 1.00 98.12 70 ARG A C 1
ATOM 561 O O . ARG A 1 70 ? -7.651 -1.041 17.990 1.00 98.12 70 ARG A O 1
ATOM 568 N N . ARG A 1 71 ? -9.709 -1.894 18.336 1.00 97.88 71 ARG A N 1
ATOM 569 C CA . ARG A 1 71 ? -9.932 -2.330 16.955 1.00 97.88 71 ARG A CA 1
ATOM 570 C C . ARG A 1 71 ? -9.943 -1.140 16.008 1.00 97.88 71 ARG A C 1
ATOM 572 O O . ARG A 1 71 ? -9.318 -1.190 14.957 1.00 97.88 71 ARG A O 1
ATOM 579 N N . PHE A 1 72 ? -10.594 -0.047 16.396 1.00 98.38 72 PHE A N 1
ATOM 580 C CA . PHE A 1 72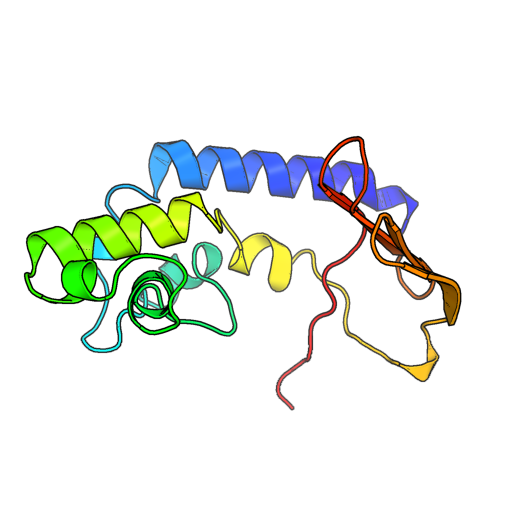 ? -10.530 1.202 15.648 1.00 98.38 72 PHE A CA 1
ATOM 581 C C . PHE A 1 72 ? -9.081 1.690 15.492 1.00 98.38 72 PHE A C 1
ATOM 583 O O . PHE A 1 72 ? -8.636 1.916 14.369 1.00 98.38 72 PHE A O 1
ATOM 590 N N . MET A 1 73 ? -8.311 1.756 16.582 1.00 98.44 73 MET A N 1
ATOM 591 C CA . MET A 1 73 ? -6.901 2.170 16.535 1.00 98.44 73 MET A CA 1
ATOM 592 C C . MET A 1 73 ? -6.028 1.221 15.701 1.00 98.44 73 MET A C 1
ATOM 594 O O . MET A 1 73 ? -5.139 1.680 14.988 1.00 98.44 73 MET A O 1
ATOM 598 N N . ALA A 1 74 ? -6.301 -0.086 15.729 1.00 98.31 74 ALA A N 1
ATOM 599 C CA . ALA A 1 74 ? -5.630 -1.084 14.897 1.00 98.31 74 ALA A CA 1
ATOM 600 C C . ALA A 1 74 ? -5.865 -0.834 13.405 1.00 98.31 74 ALA A C 1
ATOM 602 O O . ALA A 1 74 ? -4.935 -0.881 12.601 1.00 98.31 74 ALA A O 1
ATOM 603 N N . ARG A 1 75 ? -7.113 -0.529 13.042 1.00 98.44 75 ARG A N 1
ATOM 604 C CA . ARG A 1 75 ? -7.510 -0.222 11.667 1.00 98.44 75 ARG A CA 1
ATOM 605 C C . ARG A 1 75 ? -6.909 1.103 11.192 1.00 98.44 75 ARG A C 1
ATOM 607 O O . ARG A 1 75 ? -6.424 1.173 10.067 1.00 98.44 75 ARG A O 1
ATOM 614 N N . VAL A 1 76 ? -6.877 2.127 12.052 1.00 98.38 76 VAL A N 1
ATOM 615 C CA . VAL A 1 76 ? -6.160 3.387 11.783 1.00 98.38 76 VAL A CA 1
ATOM 616 C C . VAL A 1 76 ? -4.681 3.095 11.527 1.00 98.38 76 VAL A C 1
ATOM 618 O O . VAL A 1 76 ? -4.152 3.480 10.486 1.00 98.38 76 VAL A O 1
ATOM 621 N N . TYR A 1 77 ? -4.024 2.350 12.422 1.00 97.94 77 TYR A N 1
ATOM 622 C CA . TYR A 1 77 ? -2.630 1.933 12.254 1.00 97.94 77 TYR A CA 1
ATOM 623 C C . TYR A 1 77 ? -2.402 1.207 10.919 1.00 97.94 77 TYR A C 1
ATOM 625 O O . TYR A 1 77 ? -1.445 1.518 10.209 1.00 97.94 77 TYR A O 1
ATOM 633 N N . TRP A 1 78 ? -3.300 0.295 10.531 1.00 98.19 78 TRP A N 1
ATOM 634 C CA . TRP A 1 78 ? -3.212 -0.417 9.254 1.00 98.19 78 TRP A CA 1
ATOM 635 C C . TRP A 1 78 ? -3.207 0.526 8.048 1.00 98.19 78 TRP A C 1
ATOM 637 O O . TRP A 1 78 ? -2.389 0.351 7.142 1.00 98.19 78 TRP A O 1
ATOM 647 N N . LEU A 1 79 ? -4.072 1.546 8.051 1.00 98.19 79 LEU A N 1
ATOM 648 C CA . LEU A 1 79 ? -4.114 2.552 6.988 1.00 98.19 79 LEU A CA 1
ATOM 649 C C . LEU A 1 79 ? -2.854 3.424 6.960 1.00 98.19 79 LEU A C 1
ATOM 651 O O . LEU A 1 79 ? -2.377 3.759 5.881 1.00 98.19 79 LEU A O 1
ATOM 655 N N . TYR A 1 80 ? -2.268 3.766 8.111 1.00 97.50 80 TYR A N 1
ATOM 656 C CA . TYR A 1 80 ? -0.986 4.489 8.151 1.00 97.50 80 TYR A CA 1
ATOM 657 C C . TYR A 1 80 ? 0.202 3.634 7.702 1.00 97.50 80 TYR A C 1
ATOM 659 O O . TYR A 1 80 ? 1.160 4.171 7.151 1.00 97.50 80 TYR A O 1
ATOM 667 N N . ARG A 1 81 ? 0.143 2.314 7.897 1.00 95.62 81 ARG A N 1
ATOM 668 C CA . ARG A 1 81 ? 1.141 1.372 7.377 1.00 95.62 81 ARG A CA 1
ATOM 669 C C . ARG A 1 81 ? 1.021 1.175 5.862 1.00 95.62 81 ARG A C 1
ATOM 671 O O . ARG A 1 81 ? 2.025 0.910 5.208 1.00 95.62 81 ARG A O 1
ATOM 678 N N . ASN A 1 82 ? -0.188 1.305 5.316 1.00 96.19 82 ASN A N 1
ATOM 679 C CA . ASN A 1 82 ? -0.504 1.062 3.907 1.00 96.19 82 ASN A CA 1
ATOM 680 C C . ASN A 1 82 ? -1.311 2.225 3.287 1.00 96.19 82 ASN A C 1
ATOM 682 O O . ASN A 1 82 ? -2.414 1.999 2.779 1.00 96.19 82 ASN A O 1
ATOM 686 N N . PRO A 1 83 ? -0.813 3.472 3.340 1.00 96.75 83 PRO A N 1
ATOM 687 C CA . PRO A 1 83 ? -1.594 4.627 2.921 1.00 96.75 83 PRO A CA 1
ATOM 688 C C . PRO A 1 83 ? -1.867 4.567 1.420 1.00 96.75 83 PRO A C 1
ATOM 690 O O . PRO A 1 83 ? -0.963 4.290 0.638 1.00 96.75 83 PRO A O 1
ATOM 693 N N . ALA A 1 84 ? -3.118 4.822 1.025 1.00 96.38 84 ALA A N 1
ATOM 694 C CA . ALA A 1 84 ? -3.530 4.853 -0.381 1.00 96.38 84 ALA A CA 1
ATOM 695 C C . ALA A 1 84 ? -3.162 3.577 -1.177 1.00 96.38 84 ALA A C 1
ATOM 697 O O . ALA A 1 84 ? -2.944 3.639 -2.384 1.00 96.38 84 ALA A O 1
ATOM 698 N N . TYR A 1 85 ? -3.088 2.401 -0.534 1.00 95.31 85 TYR A N 1
ATOM 699 C CA . TYR A 1 85 ? -2.563 1.204 -1.203 1.00 95.31 85 TYR A CA 1
ATOM 700 C C . TYR A 1 85 ? -3.345 0.847 -2.473 1.00 95.31 85 TYR A C 1
ATOM 702 O O . TYR A 1 85 ? -2.735 0.559 -3.505 1.00 95.31 85 TYR A O 1
ATOM 710 N N . GLY A 1 86 ? -4.678 0.866 -2.406 1.00 94.94 86 GLY A N 1
ATOM 711 C CA . GLY A 1 86 ? -5.552 0.603 -3.545 1.00 94.94 86 GLY A CA 1
ATOM 712 C C . GLY A 1 86 ? -5.351 1.600 -4.691 1.00 94.94 86 GLY A C 1
ATOM 713 O O . GLY A 1 86 ? -5.390 1.214 -5.856 1.00 94.94 86 GLY A O 1
ATOM 714 N N . TRP A 1 87 ? -5.055 2.864 -4.378 1.00 95.06 87 TRP A N 1
ATOM 715 C CA . TRP A 1 87 ? -4.679 3.882 -5.361 1.00 95.06 87 TRP A CA 1
ATOM 716 C C . TRP A 1 87 ? -3.347 3.584 -6.052 1.00 95.06 87 TRP A C 1
ATOM 718 O O . TRP A 1 87 ? -3.201 3.847 -7.236 1.00 95.06 87 TRP A O 1
ATOM 728 N N . ASP A 1 88 ? -2.367 3.009 -5.369 1.00 93.38 88 ASP A N 1
ATOM 729 C CA . ASP A 1 88 ? -1.151 2.576 -6.066 1.00 93.38 88 ASP A CA 1
ATOM 730 C C . ASP A 1 88 ? -1.391 1.314 -6.900 1.00 93.38 88 ASP A C 1
ATOM 732 O O . ASP A 1 88 ? -0.705 1.076 -7.891 1.00 93.38 88 ASP A O 1
ATOM 736 N N . TYR A 1 89 ? -2.320 0.468 -6.457 1.00 92.12 89 TYR A N 1
ATOM 737 C CA . TYR A 1 89 ? -2.556 -0.840 -7.048 1.00 92.12 89 TYR A CA 1
ATOM 738 C C . TYR A 1 89 ? -3.398 -0.750 -8.324 1.00 92.12 89 TYR A C 1
ATOM 740 O O . TYR A 1 89 ? -2.929 -1.164 -9.375 1.00 92.12 89 TYR A O 1
ATOM 748 N N . TRP A 1 90 ? -4.609 -0.186 -8.280 1.00 91.19 90 TRP A N 1
ATOM 749 C CA . TRP A 1 90 ? -5.526 -0.249 -9.428 1.00 91.19 90 TRP A CA 1
ATOM 750 C C . TRP A 1 90 ? -5.177 0.698 -10.592 1.00 91.19 90 TRP A C 1
ATOM 752 O O . TRP A 1 90 ? -5.098 0.216 -11.717 1.00 91.19 90 TRP A O 1
ATOM 762 N N . PRO A 1 91 ? -4.975 2.017 -10.394 1.00 91.69 91 PRO A N 1
ATOM 763 C CA . PRO A 1 91 ? -4.724 2.940 -11.499 1.00 91.69 91 PRO A CA 1
ATOM 764 C C . PRO A 1 91 ? -3.240 3.067 -11.874 1.00 91.69 91 PRO A C 1
ATOM 766 O O . PRO A 1 91 ? -2.943 3.418 -13.013 1.00 91.69 91 PRO A O 1
ATOM 769 N N . LEU A 1 92 ? -2.311 2.826 -10.939 1.00 91.69 92 LEU A N 1
ATOM 770 C CA . LEU A 1 92 ? -0.866 2.996 -11.169 1.00 91.69 92 LEU A CA 1
ATOM 771 C C . LEU A 1 92 ? -0.110 1.670 -11.333 1.00 91.69 92 LEU A C 1
ATOM 773 O O . LEU A 1 92 ? 1.070 1.684 -11.695 1.00 91.69 92 LEU A O 1
ATOM 777 N N . GLY A 1 93 ? -0.760 0.540 -11.057 1.00 88.12 93 GLY A N 1
ATOM 778 C CA . GLY A 1 93 ? -0.179 -0.785 -11.217 1.00 88.12 93 GLY A CA 1
ATOM 779 C C . GLY A 1 93 ? -0.026 -1.201 -12.680 1.00 88.12 93 GLY A C 1
ATOM 780 O O . GLY A 1 93 ? -0.546 -0.568 -13.598 1.00 88.12 93 GLY A O 1
ATOM 781 N N . VAL A 1 94 ? 0.727 -2.276 -12.898 1.00 86.81 94 VAL A N 1
ATOM 782 C CA . VAL A 1 94 ? 0.902 -2.908 -14.213 1.00 86.81 94 VAL A CA 1
ATOM 783 C C . VAL A 1 94 ? 0.441 -4.350 -14.113 1.00 86.81 94 VAL A C 1
ATOM 785 O O . VAL A 1 94 ? 0.784 -5.045 -13.155 1.00 86.81 94 VAL A O 1
ATOM 788 N N . GLU A 1 95 ? -0.332 -4.790 -15.102 1.00 84.81 95 GLU A N 1
ATOM 789 C CA . GLU A 1 95 ? -0.789 -6.172 -15.197 1.00 84.81 95 GLU A CA 1
ATOM 790 C C . GLU A 1 95 ? 0.404 -7.134 -15.206 1.00 84.81 95 GLU A C 1
ATOM 792 O O . GLU A 1 95 ? 1.393 -6.949 -15.927 1.00 84.81 95 GLU A O 1
ATOM 797 N N . PHE A 1 96 ? 0.337 -8.161 -14.365 1.00 81.50 96 PHE A N 1
ATOM 798 C CA . PHE A 1 96 ? 1.418 -9.121 -14.258 1.00 81.50 96 PHE A CA 1
ATOM 799 C C . PHE A 1 96 ? 1.327 -10.186 -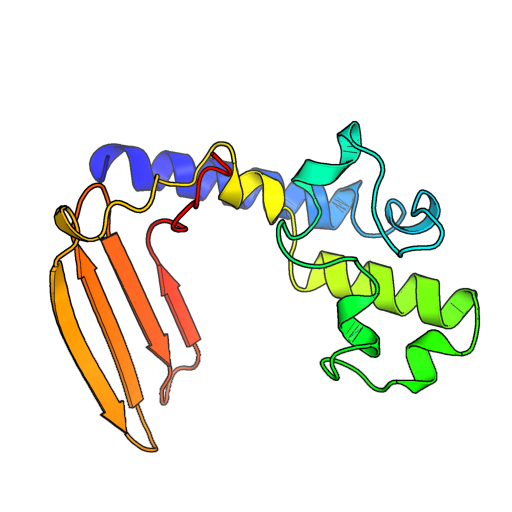15.350 1.00 81.50 96 PHE A C 1
ATOM 801 O O . PHE A 1 96 ? 0.593 -11.162 -15.239 1.00 81.50 96 PHE A O 1
ATOM 808 N N . ASN A 1 97 ? 2.148 -10.034 -16.387 1.00 84.62 97 ASN A N 1
ATOM 809 C CA . ASN A 1 97 ? 2.387 -11.085 -17.368 1.00 84.62 97 ASN A CA 1
ATOM 810 C C . ASN A 1 97 ? 3.745 -11.760 -17.100 1.00 84.62 97 ASN A C 1
ATOM 812 O O . ASN A 1 97 ? 4.776 -11.202 -17.478 1.00 84.62 97 ASN A O 1
ATOM 816 N N . PRO A 1 98 ? 3.806 -12.980 -16.537 1.00 81.25 98 PRO A N 1
ATOM 817 C CA . PRO A 1 98 ? 5.077 -13.621 -16.192 1.00 81.25 98 PRO A CA 1
ATOM 818 C C . PRO A 1 98 ? 5.999 -13.848 -17.400 1.00 81.25 98 PRO A C 1
ATOM 820 O O . PRO A 1 98 ? 7.210 -13.941 -17.230 1.00 81.25 98 PRO A O 1
ATOM 823 N N . ARG A 1 99 ? 5.461 -13.899 -18.629 1.00 86.62 99 ARG A N 1
ATOM 824 C CA . ARG A 1 99 ? 6.264 -14.023 -19.859 1.00 86.62 99 ARG A CA 1
ATOM 825 C C . ARG A 1 99 ? 6.923 -12.709 -20.282 1.00 86.62 99 ARG A C 1
ATOM 827 O O . ARG A 1 99 ? 7.897 -12.744 -21.027 1.00 86.62 99 ARG A O 1
ATOM 834 N N . ALA A 1 100 ? 6.392 -11.571 -19.836 1.00 85.81 100 ALA A N 1
ATOM 835 C CA . ALA A 1 100 ? 6.915 -10.243 -20.147 1.00 85.81 100 ALA A CA 1
ATOM 836 C C . ALA A 1 100 ? 8.013 -9.793 -19.170 1.00 85.81 100 ALA A C 1
ATOM 838 O O . ALA A 1 100 ? 8.744 -8.847 -19.458 1.00 85.81 100 ALA A O 1
ATOM 839 N N . TRP A 1 101 ? 8.146 -10.459 -18.020 1.00 87.75 101 TRP A N 1
ATOM 840 C CA . TRP A 1 101 ? 9.095 -10.086 -16.977 1.00 87.75 101 TRP A CA 1
ATOM 841 C C . TRP A 1 101 ? 10.326 -10.990 -16.975 1.00 87.75 101 TRP A C 1
ATOM 843 O O . TRP A 1 101 ? 10.243 -12.213 -17.061 1.00 87.75 101 TRP A O 1
ATOM 853 N N . ARG A 1 102 ? 11.496 -10.376 -16.813 1.00 91.69 102 ARG A N 1
ATOM 854 C CA . ARG A 1 102 ? 12.783 -11.054 -16.665 1.00 91.69 102 ARG A CA 1
ATOM 855 C C . ARG A 1 102 ? 13.464 -10.599 -15.384 1.00 91.69 102 ARG A C 1
ATOM 857 O O . ARG A 1 102 ? 13.706 -9.405 -15.196 1.00 91.69 102 ARG A O 1
ATOM 864 N N . VAL A 1 103 ? 13.844 -11.557 -14.541 1.00 94.12 103 VAL A N 1
ATOM 865 C CA . VAL A 1 103 ? 14.721 -11.304 -13.391 1.00 94.12 103 VAL A CA 1
ATOM 866 C C . VAL A 1 103 ? 16.130 -11.029 -13.911 1.00 94.12 103 VAL A C 1
ATOM 868 O O . VAL A 1 103 ? 16.734 -11.857 -14.586 1.00 94.12 103 VAL A O 1
ATOM 871 N N . VAL A 1 104 ? 16.638 -9.835 -13.627 1.00 95.75 104 VAL A N 1
ATOM 872 C CA . VAL A 1 104 ? 17.986 -9.385 -14.000 1.00 95.75 104 VAL A CA 1
ATOM 873 C C . VAL A 1 104 ? 18.988 -9.758 -12.917 1.00 95.75 104 VAL A C 1
ATOM 875 O O . VAL A 1 104 ? 20.131 -10.095 -13.218 1.00 95.75 104 VAL A O 1
ATOM 878 N N . ARG A 1 105 ? 18.575 -9.687 -11.648 1.00 96.19 105 ARG A N 1
ATOM 879 C CA . ARG A 1 105 ? 19.430 -10.017 -10.511 1.00 96.19 105 ARG A CA 1
ATOM 880 C C . ARG A 1 105 ? 18.603 -10.511 -9.336 1.00 96.1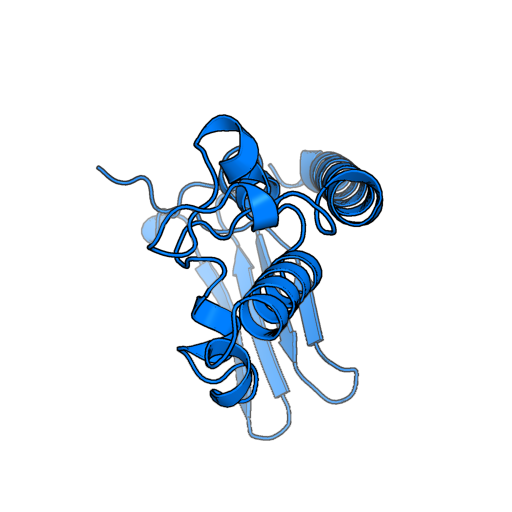9 105 ARG A C 1
ATOM 882 O O . ARG A 1 105 ? 17.603 -9.890 -8.988 1.00 96.19 105 ARG A O 1
ATOM 889 N N . TYR A 1 106 ? 19.077 -11.581 -8.712 1.00 97.19 106 TYR A N 1
ATOM 890 C CA . TYR A 1 106 ? 18.550 -12.092 -7.457 1.00 97.19 106 TYR A CA 1
ATOM 891 C C . TYR A 1 106 ? 19.708 -12.423 -6.518 1.00 97.19 106 TYR A C 1
ATOM 893 O O . TYR A 1 106 ? 20.634 -13.136 -6.903 1.00 97.19 106 TYR A O 1
ATOM 901 N N . ILE A 1 107 ? 19.684 -11.851 -5.319 1.00 97.06 107 ILE A N 1
ATOM 902 C CA . ILE A 1 107 ? 20.578 -12.183 -4.214 1.00 97.06 107 ILE A CA 1
ATOM 903 C C . ILE A 1 107 ? 19.707 -12.344 -2.981 1.00 97.06 107 ILE A C 1
ATOM 905 O O . ILE A 1 107 ? 18.939 -11.443 -2.648 1.00 97.06 107 ILE A O 1
ATOM 909 N N . GLU A 1 108 ? 19.880 -13.459 -2.292 1.00 96.88 108 GLU A N 1
ATOM 910 C CA . GLU A 1 108 ? 19.290 -13.710 -0.990 1.00 96.88 108 GLU A CA 1
ATOM 911 C C . GLU A 1 108 ? 20.381 -14.272 -0.080 1.00 96.88 108 GLU A C 1
ATOM 913 O O . GLU A 1 108 ? 21.010 -15.285 -0.385 1.00 96.88 108 GLU A O 1
ATOM 918 N N . SER A 1 109 ? 20.665 -13.550 0.995 1.00 96.12 109 SER A N 1
ATOM 919 C CA . SER A 1 109 ? 21.580 -13.944 2.059 1.00 96.12 109 SER A CA 1
ATOM 920 C C . SER A 1 109 ? 21.095 -13.372 3.387 1.00 96.12 109 SER A C 1
ATOM 922 O O . SER A 1 109 ? 20.233 -12.492 3.411 1.00 96.12 109 SER A O 1
ATOM 924 N N . ASP A 1 110 ? 21.725 -13.789 4.484 1.00 95.56 110 ASP A N 1
ATOM 925 C CA . ASP A 1 110 ? 21.409 -13.312 5.838 1.00 95.56 110 ASP A CA 1
ATOM 926 C C . ASP A 1 110 ? 21.541 -11.787 6.010 1.00 95.56 110 ASP A C 1
ATOM 928 O O . ASP A 1 110 ? 21.016 -11.212 6.960 1.00 95.56 110 ASP A O 1
ATOM 932 N N . THR A 1 111 ? 22.261 -11.112 5.107 1.00 96.12 111 THR A N 1
ATOM 933 C CA . THR A 1 111 ? 22.569 -9.672 5.206 1.00 96.12 111 THR A CA 1
ATOM 934 C C . THR A 1 111 ? 22.048 -8.841 4.037 1.00 96.12 111 THR A C 1
ATOM 936 O O . THR A 1 111 ? 22.101 -7.607 4.092 1.00 96.12 111 THR A O 1
ATOM 939 N N . LEU A 1 112 ? 21.577 -9.487 2.968 1.00 96.44 112 LEU A N 1
ATOM 940 C CA . LEU A 1 112 ? 21.128 -8.811 1.761 1.00 96.44 112 LEU A CA 1
ATOM 941 C C . LEU A 1 112 ? 20.050 -9.614 1.036 1.00 96.44 112 LEU A C 1
ATOM 943 O O . LEU A 1 112 ? 20.299 -10.714 0.548 1.00 96.44 112 LEU A O 1
ATOM 947 N N . THR A 1 113 ? 18.908 -8.973 0.822 1.00 97.62 113 THR A N 1
ATOM 948 C CA . THR A 1 113 ? 17.961 -9.349 -0.225 1.00 97.62 113 THR A CA 1
ATOM 949 C C . THR A 1 113 ? 17.995 -8.289 -1.320 1.00 97.62 113 THR A C 1
ATOM 951 O O . THR A 1 113 ? 17.719 -7.116 -1.067 1.00 97.62 113 THR A O 1
ATOM 954 N N . LEU A 1 114 ? 18.339 -8.683 -2.544 1.00 96.75 114 LEU A N 1
ATOM 955 C CA . LEU A 1 114 ? 18.278 -7.834 -3.730 1.00 96.75 114 LEU A CA 1
ATOM 956 C C . LEU A 1 114 ? 17.527 -8.571 -4.833 1.00 96.75 114 LEU A C 1
ATOM 958 O O . LEU A 1 114 ? 17.972 -9.614 -5.304 1.00 96.75 114 LEU A O 1
ATOM 962 N N . PHE A 1 115 ? 16.439 -7.981 -5.303 1.00 96.31 115 PHE A N 1
ATOM 963 C CA . PHE A 1 115 ? 15.689 -8.460 -6.453 1.00 96.31 115 PHE A CA 1
ATOM 964 C C . PHE A 1 115 ? 15.553 -7.327 -7.464 1.00 96.31 115 PHE A C 1
ATOM 966 O O . PHE A 1 115 ? 15.098 -6.236 -7.126 1.00 96.31 115 PHE A O 1
ATOM 973 N N . VAL A 1 116 ? 15.972 -7.578 -8.701 1.00 95.81 116 VAL A N 1
ATOM 974 C CA . VAL A 1 116 ? 15.847 -6.637 -9.813 1.00 95.81 116 VAL A CA 1
ATOM 975 C C . VAL A 1 116 ? 15.207 -7.358 -10.982 1.00 95.81 116 VAL A C 1
ATOM 977 O O . VAL A 1 116 ? 15.754 -8.347 -11.473 1.00 95.81 116 VAL A O 1
ATOM 980 N N . ALA A 1 117 ? 14.080 -6.845 -11.457 1.00 93.06 117 ALA A N 1
ATOM 981 C CA . ALA A 1 117 ? 13.369 -7.372 -12.611 1.00 93.06 117 ALA A CA 1
ATOM 982 C C . ALA A 1 117 ? 12.906 -6.247 -13.539 1.00 93.06 117 ALA A C 1
ATOM 984 O O . ALA A 1 117 ? 12.638 -5.126 -13.102 1.00 93.06 117 ALA A O 1
ATOM 985 N N . VAL A 1 118 ? 12.818 -6.562 -14.828 1.00 91.62 118 VAL A N 1
ATOM 986 C CA . VAL A 1 118 ? 12.357 -5.652 -15.884 1.00 91.62 118 VAL A CA 1
ATOM 987 C C . VAL A 1 118 ? 11.348 -6.364 -16.778 1.00 91.62 118 VAL A C 1
ATOM 989 O O . VAL A 1 118 ? 11.473 -7.565 -17.009 1.00 91.62 118 VAL A O 1
ATOM 992 N N . GLY A 1 119 ? 10.375 -5.620 -17.285 1.00 88.00 119 GLY A N 1
ATOM 993 C CA . GLY A 1 119 ? 9.341 -6.088 -18.205 1.00 88.00 119 GLY A CA 1
ATOM 994 C C . GLY A 1 119 ? 8.580 -4.887 -18.754 1.00 88.00 119 GLY A C 1
ATOM 995 O O . GLY A 1 119 ? 9.198 -3.892 -19.133 1.00 88.00 119 GLY A O 1
ATOM 996 N N . ASP A 1 120 ? 7.250 -4.918 -18.685 1.00 86.25 120 ASP A N 1
ATOM 997 C CA . ASP A 1 120 ? 6.405 -3.748 -18.989 1.00 86.25 120 ASP A CA 1
ATOM 998 C C . ASP A 1 120 ? 6.582 -2.591 -17.979 1.00 86.25 120 ASP A C 1
ATOM 1000 O O . ASP A 1 120 ? 6.132 -1.466 -18.192 1.00 86.25 120 ASP A O 1
ATOM 1004 N N . GLY A 1 121 ? 7.334 -2.839 -16.906 1.00 88.81 121 GLY A N 1
ATOM 1005 C CA . GLY A 1 121 ? 7.885 -1.842 -15.999 1.00 88.81 121 GLY A CA 1
ATOM 1006 C C . GLY A 1 121 ? 9.236 -2.299 -15.448 1.00 88.81 121 GLY A C 1
ATOM 1007 O O . GLY A 1 121 ? 10.013 -2.988 -16.110 1.00 88.81 121 GLY A O 1
ATOM 1008 N N . PHE A 1 122 ? 9.520 -1.932 -14.206 1.00 92.12 122 PHE A N 1
ATOM 1009 C CA . PHE A 1 122 ? 10.644 -2.485 -13.457 1.00 92.12 122 PHE A CA 1
ATOM 1010 C C . PHE A 1 122 ? 10.237 -2.748 -12.014 1.00 92.12 122 PHE A C 1
ATOM 1012 O O . PHE A 1 122 ? 9.228 -2.221 -11.544 1.00 92.12 122 PHE A O 1
ATOM 1019 N N . ASN A 1 123 ? 11.032 -3.553 -11.320 1.00 92.75 123 ASN A N 1
ATOM 1020 C CA . ASN A 1 123 ? 10.946 -3.765 -9.886 1.00 92.75 123 ASN A CA 1
ATOM 1021 C C . ASN A 1 123 ? 12.363 -3.871 -9.322 1.00 92.75 123 ASN A C 1
ATOM 1023 O O . ASN A 1 123 ? 13.182 -4.633 -9.833 1.00 92.75 123 ASN A O 1
ATOM 1027 N N . VAL A 1 124 ? 12.646 -3.083 -8.295 1.00 94.81 124 VAL A N 1
ATOM 1028 C CA . VAL A 1 124 ? 13.883 -3.122 -7.525 1.00 94.81 124 VAL A CA 1
ATOM 1029 C C . VAL A 1 124 ? 13.484 -3.227 -6.065 1.00 94.81 124 VAL A C 1
ATOM 1031 O O . VAL A 1 124 ? 12.922 -2.290 -5.501 1.00 94.81 124 VAL A O 1
ATOM 1034 N N . TYR A 1 125 ? 13.787 -4.360 -5.453 1.00 95.62 125 TYR A N 1
ATOM 1035 C CA . TYR A 1 125 ? 13.660 -4.565 -4.021 1.00 95.62 125 TYR A CA 1
ATOM 1036 C C . TYR A 1 125 ? 15.048 -4.739 -3.420 1.00 95.62 125 TYR A C 1
ATOM 1038 O O . TYR A 1 125 ? 15.835 -5.564 -3.880 1.00 95.62 125 TYR A O 1
ATOM 1046 N N . TYR A 1 126 ? 15.339 -3.947 -2.399 1.00 96.69 126 TYR A N 1
ATOM 1047 C CA . TYR A 1 126 ? 16.559 -3.995 -1.616 1.00 96.69 126 TYR A CA 1
ATOM 1048 C C . TYR A 1 126 ? 16.187 -4.066 -0.140 1.00 96.69 126 TYR A C 1
ATOM 1050 O O . TYR A 1 126 ? 15.399 -3.256 0.347 1.00 96.69 126 TYR A O 1
ATOM 1058 N N . HIS A 1 127 ? 16.800 -4.994 0.578 1.00 97.38 127 HIS A N 1
ATOM 1059 C CA . HIS A 1 127 ? 16.795 -5.035 2.028 1.00 97.38 127 HIS A CA 1
ATOM 1060 C C . HIS A 1 127 ? 18.197 -5.409 2.503 1.00 97.38 127 HIS A C 1
ATOM 1062 O O . HIS A 1 127 ? 18.712 -6.464 2.144 1.00 97.38 127 HIS A O 1
ATOM 1068 N N . GLY A 1 128 ? 18.842 -4.530 3.264 1.00 96.12 128 GLY A N 1
ATOM 1069 C CA . GLY A 1 128 ? 20.195 -4.763 3.762 1.00 96.12 128 GLY A CA 1
ATOM 1070 C C . GLY A 1 128 ? 20.622 -3.706 4.772 1.00 96.12 128 GLY A C 1
ATOM 1071 O O . GLY A 1 128 ? 19.787 -3.069 5.410 1.00 96.12 128 GLY A O 1
ATOM 1072 N N . ARG A 1 129 ? 21.935 -3.478 4.896 1.00 95.94 129 ARG A N 1
ATOM 1073 C CA . ARG A 1 129 ? 22.520 -2.582 5.917 1.00 95.94 129 ARG A CA 1
ATOM 1074 C C . ARG A 1 129 ? 21.939 -1.161 5.977 1.00 95.94 129 ARG A C 1
ATOM 1076 O O . ARG A 1 129 ? 22.066 -0.508 7.003 1.00 95.94 129 ARG A O 1
ATOM 1083 N N . PHE A 1 130 ? 21.363 -0.667 4.881 1.00 93.75 13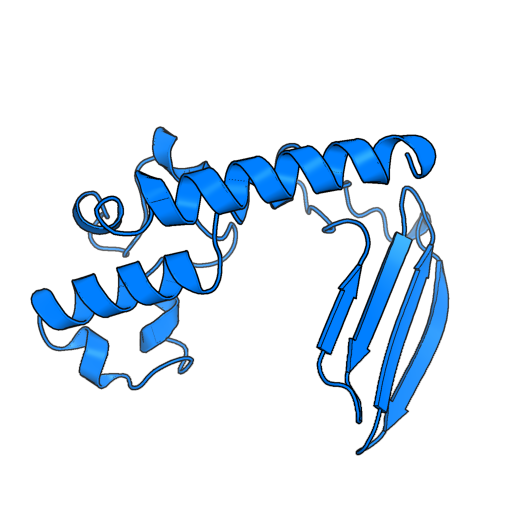0 PHE A N 1
ATOM 1084 C CA . PHE A 1 130 ? 20.793 0.683 4.788 1.00 93.75 130 PHE A CA 1
ATOM 1085 C C . PHE A 1 130 ? 19.265 0.710 4.913 1.00 93.75 130 PHE A C 1
ATOM 1087 O O . PHE A 1 130 ? 18.636 1.715 4.593 1.00 93.75 130 PHE A O 1
ATOM 1094 N N . GLY A 1 131 ? 18.665 -0.390 5.363 1.00 93.62 131 GLY A N 1
ATOM 1095 C CA . GLY A 1 131 ? 17.223 -0.543 5.480 1.00 93.62 131 GLY A CA 1
ATOM 1096 C C . GLY A 1 131 ? 16.604 -1.169 4.235 1.00 93.62 131 GLY A C 1
ATOM 1097 O O . GLY A 1 131 ? 17.227 -1.988 3.555 1.00 93.62 131 GLY A O 1
ATOM 1098 N N . MET A 1 132 ? 15.351 -0.802 3.975 1.00 93.56 132 MET A N 1
ATOM 1099 C CA . MET A 1 132 ? 14.518 -1.389 2.932 1.00 93.56 132 MET A CA 1
ATOM 1100 C C . MET A 1 132 ? 14.129 -0.335 1.896 1.00 93.56 132 MET A C 1
ATOM 1102 O O . MET A 1 132 ? 13.690 0.759 2.242 1.00 93.56 132 MET A O 1
ATOM 1106 N N . LEU A 1 133 ? 14.255 -0.686 0.621 1.00 92.62 133 LEU A N 1
ATOM 1107 C CA . LEU A 1 133 ? 13.823 0.120 -0.510 1.00 92.62 133 LEU A CA 1
ATOM 1108 C C . LEU A 1 133 ? 13.061 -0.771 -1.485 1.00 92.62 133 LEU A C 1
ATOM 1110 O O . LEU A 1 133 ? 13.543 -1.830 -1.883 1.00 92.62 133 LEU A O 1
ATOM 1114 N N . LYS A 1 134 ? 11.887 -0.311 -1.909 1.00 90.94 134 LYS A N 1
ATOM 1115 C CA . LYS A 1 134 ? 11.130 -0.923 -2.995 1.00 90.94 134 LYS A CA 1
ATOM 1116 C C . LYS A 1 134 ? 10.788 0.155 -4.011 1.00 90.94 134 LYS A C 1
ATOM 1118 O O . LYS A 1 134 ? 10.120 1.127 -3.677 1.00 90.94 134 LYS A O 1
ATOM 1123 N N . LEU A 1 135 ? 11.270 -0.015 -5.232 1.00 92.00 135 LEU A N 1
ATOM 1124 C CA . LEU A 1 135 ? 11.011 0.864 -6.364 1.00 92.00 135 LEU A CA 1
ATOM 1125 C C . LEU A 1 135 ? 10.472 0.048 -7.529 1.00 92.00 135 LEU A C 1
ATOM 1127 O O . LEU A 1 135 ? 10.763 -1.138 -7.671 1.00 92.00 135 LEU A O 1
ATOM 1131 N N . GLY A 1 136 ? 9.719 0.711 -8.389 1.00 91.19 136 GLY A N 1
ATOM 1132 C CA . GLY A 1 136 ? 9.085 0.107 -9.548 1.00 91.19 136 GLY A CA 1
ATOM 1133 C C . GLY A 1 136 ? 7.580 -0.056 -9.399 1.00 91.19 136 GLY A C 1
ATOM 1134 O O . GLY A 1 136 ? 6.954 0.528 -8.515 1.00 91.19 136 GLY A O 1
ATOM 1135 N N . TRP A 1 137 ? 7.003 -0.822 -10.316 1.00 88.44 137 TRP A N 1
ATOM 1136 C CA . TRP A 1 137 ? 5.564 -1.023 -10.410 1.00 88.44 137 TRP A CA 1
ATOM 1137 C C . TRP A 1 137 ? 5.070 -2.121 -9.474 1.00 88.44 137 TRP A C 1
ATOM 1139 O O . TRP A 1 137 ? 5.748 -3.131 -9.250 1.00 88.44 137 TRP A O 1
ATOM 1149 N N . LYS A 1 138 ? 3.852 -1.924 -8.958 1.00 83.00 138 LYS A N 1
ATOM 1150 C CA . LYS A 1 138 ? 3.073 -2.998 -8.347 1.00 83.00 138 LYS A CA 1
ATOM 1151 C C . LYS A 1 138 ? 2.505 -3.874 -9.463 1.00 83.00 138 LYS A C 1
ATOM 1153 O O . LYS A 1 138 ? 1.876 -3.367 -10.389 1.00 83.00 138 LYS A O 1
ATOM 1158 N N . ALA A 1 139 ? 2.768 -5.170 -9.357 1.00 80.56 139 ALA A N 1
ATOM 1159 C CA . ALA A 1 139 ? 2.157 -6.194 -10.186 1.00 80.56 139 ALA A CA 1
ATOM 1160 C C . ALA A 1 139 ? 0.686 -6.346 -9.778 1.00 80.56 139 ALA A C 1
ATOM 1162 O O . ALA A 1 139 ? 0.395 -6.571 -8.602 1.00 80.56 139 ALA A O 1
ATOM 1163 N N . VAL A 1 140 ? -0.214 -6.187 -10.742 1.00 78.06 140 VAL A N 1
ATOM 1164 C CA . VAL A 1 140 ? -1.657 -6.348 -10.566 1.00 78.06 140 VAL A CA 1
ATOM 1165 C C . VAL A 1 140 ? -2.064 -7.672 -11.187 1.00 78.06 140 VAL A C 1
ATOM 1167 O O . VAL A 1 140 ? -1.774 -7.921 -12.357 1.00 78.06 140 VAL A O 1
ATOM 1170 N N . GLU A 1 141 ? -2.744 -8.508 -10.412 1.00 70.31 141 GLU A N 1
ATOM 1171 C CA . GLU A 1 141 ? -3.495 -9.630 -10.961 1.00 70.31 141 GLU A CA 1
ATOM 1172 C C . GLU A 1 141 ? -4.894 -9.110 -11.276 1.00 70.31 141 GLU A C 1
ATOM 1174 O O . GLU A 1 141 ? -5.619 -8.654 -10.388 1.00 70.31 141 GLU A O 1
ATOM 1179 N N . LEU A 1 142 ? -5.273 -9.127 -12.553 1.00 56.59 142 LEU A N 1
ATOM 1180 C CA . LEU A 1 142 ? -6.672 -8.946 -12.901 1.00 56.59 142 LEU A CA 1
ATOM 1181 C C . LEU A 1 142 ? -7.405 -10.210 -12.446 1.00 56.59 142 LEU A C 1
ATOM 1183 O O . LEU A 1 142 ? -7.083 -11.311 -12.890 1.00 56.59 142 LEU A O 1
ATOM 1187 N N . LEU A 1 143 ? -8.367 -10.051 -11.536 1.00 50.12 143 LEU A N 1
ATOM 1188 C CA . LEU A 1 143 ? -9.366 -11.084 -11.284 1.00 50.12 143 LEU A CA 1
ATOM 1189 C C . LEU A 1 143 ? -10.091 -11.317 -12.618 1.00 50.12 143 LEU A C 1
ATOM 1191 O O . LEU A 1 143 ? -10.784 -10.416 -13.094 1.00 50.12 143 LEU A O 1
ATOM 1195 N N . GLY A 1 144 ? -9.831 -12.468 -13.241 1.00 37.06 144 GLY A N 1
ATOM 1196 C CA . GLY A 1 144 ? -10.543 -12.932 -14.433 1.00 37.06 144 GLY A CA 1
ATOM 1197 C C . GLY A 1 144 ? -12.007 -13.239 -14.154 1.00 37.06 144 GLY A C 1
ATOM 1198 O O . GLY A 1 144 ? -12.336 -13.563 -12.989 1.00 37.06 144 GLY A O 1
#

Sequence (144 aa):
MVIVYPAYVLASLLATLFAVVAVNWWAPLTCDDQGNLPRWLRWFQTFDASLDAGWRDGYIAQSWGDTPLRRFMARVYWLYRNPAYGWDYWPLGVEFNPRAWRVVRYIESDTLTLFVAVGDGFNVYYHGRFGMLKLGWKAVELLG

Radius of gyration: 16.96 Å; Cα contacts (8 Å, |Δi|>4): 233; chains: 1; bounding box: 41×28×42 Å

pLDDT: mean 93.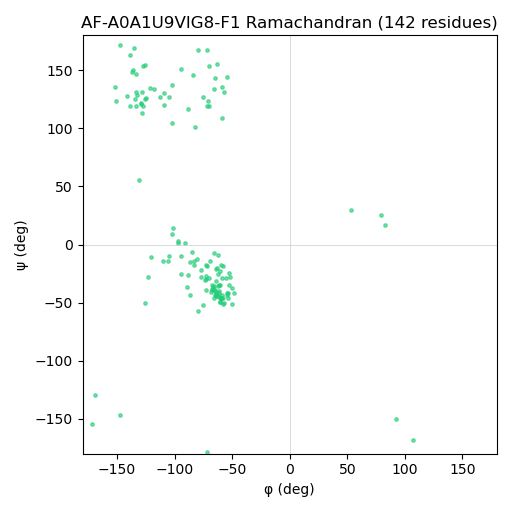15, std 8.59, range [37.06, 98.5]